Protein AF-A0A1I0TQ57-F1 (afdb_monomer_lite)

Secondary structure (DSSP, 8-state):
---------HHHHHHHHHTTS----EE-TTS-EE--TT-HHHHHHH--

Foldseek 3Di:
DDDPPPPDDPVVVVVCVVVVVDDDFDADPVRHTDADCPDPVSVVVVPD

Structure (mmCIF, N/CA/C/O backbone):
data_AF-A0A1I0TQ57-F1
#
_entry.id   AF-A0A1I0TQ57-F1
#
loop_
_atom_site.group_PDB
_atom_site.id
_atom_site.type_symbol
_atom_site.label_atom_id
_atom_site.label_alt_id
_atom_site.label_comp_id
_atom_site.label_asym_id
_atom_site.label_entity_id
_atom_site.label_seq_id
_atom_site.pdbx_PDB_ins_code
_atom_site.Cartn_x
_atom_site.Cartn_y
_atom_site.Cartn_z
_atom_site.occupancy
_atom_site.B_iso_or_equiv
_atom_site.auth_seq_id
_atom_site.auth_comp_id
_atom_site.auth_asym_id
_atom_site.auth_atom_id
_atom_site.pdbx_PDB_model_num
ATOM 1 N N . MET A 1 1 ? 21.624 11.423 16.306 1.00 41.22 1 MET A N 1
ATOM 2 C CA . MET A 1 1 ? 20.223 11.879 16.348 1.00 41.22 1 MET A CA 1
ATOM 3 C C . MET A 1 1 ? 19.409 10.660 16.728 1.00 41.22 1 MET A C 1
ATOM 5 O O . MET A 1 1 ? 19.419 9.708 15.963 1.00 41.22 1 MET A O 1
ATOM 9 N N . ASP A 1 2 ? 18.838 10.644 17.930 1.00 53.84 2 ASP A N 1
ATOM 10 C CA . ASP A 1 2 ? 17.942 9.577 18.387 1.00 53.84 2 ASP A CA 1
ATOM 11 C C . ASP A 1 2 ? 16.619 9.738 17.638 1.00 53.84 2 ASP A C 1
ATOM 13 O O . ASP A 1 2 ? 15.886 10.703 17.864 1.00 53.84 2 ASP A O 1
ATOM 17 N N . THR A 1 3 ? 16.343 8.862 16.676 1.00 57.53 3 THR A N 1
ATOM 18 C CA . THR A 1 3 ? 15.029 8.832 16.034 1.00 57.53 3 THR A CA 1
ATOM 19 C C . THR A 1 3 ? 14.043 8.293 17.069 1.00 57.53 3 THR A C 1
ATOM 21 O O . THR A 1 3 ? 14.255 7.180 17.554 1.00 57.53 3 THR A O 1
ATOM 24 N N . PRO A 1 4 ? 12.989 9.036 17.449 1.00 55.19 4 PRO A N 1
ATOM 25 C CA . PRO A 1 4 ? 12.030 8.543 18.425 1.00 55.19 4 PRO A CA 1
ATOM 26 C C . PRO A 1 4 ? 11.331 7.311 17.849 1.00 55.19 4 PRO A C 1
ATOM 28 O O . PRO A 1 4 ? 10.537 7.406 16.913 1.00 55.19 4 PRO A O 1
ATOM 31 N N . VAL A 1 5 ? 11.649 6.140 18.400 1.00 64.69 5 VAL A N 1
ATOM 32 C CA . VAL A 1 5 ? 10.947 4.899 18.080 1.00 64.69 5 VAL A CA 1
ATOM 33 C C . VAL A 1 5 ? 9.601 4.966 18.786 1.00 64.69 5 VAL A C 1
ATOM 35 O O . VAL A 1 5 ? 9.485 4.705 19.981 1.00 64.69 5 VAL A O 1
ATOM 38 N N . VAL A 1 6 ? 8.570 5.370 18.050 1.00 65.31 6 VAL A N 1
ATOM 39 C CA . VAL A 1 6 ? 7.195 5.256 18.526 1.00 65.31 6 VAL A CA 1
ATOM 40 C C . VAL A 1 6 ? 6.833 3.775 18.457 1.00 65.31 6 VAL A C 1
ATOM 42 O O . VAL A 1 6 ? 6.559 3.248 17.381 1.00 65.31 6 VAL A O 1
ATOM 45 N N . GLU A 1 7 ? 6.852 3.084 19.599 1.00 62.81 7 GLU A N 1
ATOM 46 C CA . GLU A 1 7 ? 6.291 1.734 19.721 1.00 62.81 7 GLU A CA 1
ATOM 47 C C . GLU A 1 7 ? 4.769 1.797 19.517 1.00 62.81 7 GLU A C 1
ATOM 49 O O . GLU A 1 7 ? 3.969 1.868 20.452 1.00 62.81 7 GLU A O 1
ATOM 54 N N . MET A 1 8 ? 4.344 1.801 18.254 1.00 63.09 8 MET A N 1
ATOM 55 C CA . MET A 1 8 ? 2.946 1.615 17.899 1.00 63.09 8 MET A CA 1
ATOM 56 C C . MET A 1 8 ? 2.564 0.156 18.144 1.00 63.09 8 MET A C 1
ATOM 58 O O . MET A 1 8 ? 3.160 -0.776 17.599 1.00 63.09 8 MET A O 1
ATOM 62 N N . LYS A 1 9 ? 1.521 -0.058 18.951 1.00 70.50 9 LYS A N 1
ATOM 63 C CA . LYS A 1 9 ? 0.914 -1.383 19.113 1.00 70.50 9 LYS A CA 1
ATOM 64 C C . LYS A 1 9 ? 0.470 -1.884 17.738 1.00 70.50 9 LYS A C 1
ATOM 66 O O . LYS A 1 9 ? -0.243 -1.172 17.036 1.00 70.50 9 LYS A O 1
ATOM 71 N N . LYS A 1 10 ? 0.829 -3.122 17.379 1.00 67.75 10 L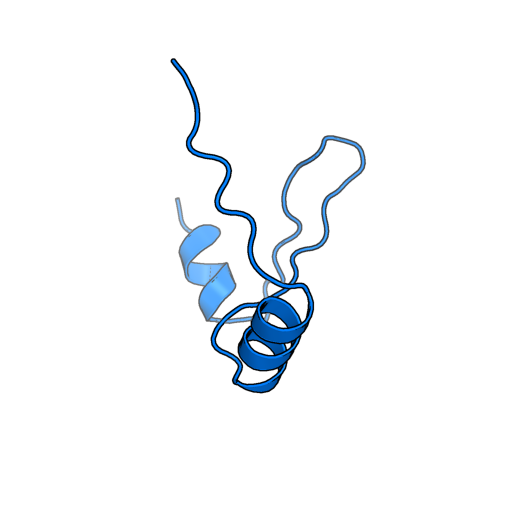YS A N 1
ATOM 72 C CA . LYS A 1 10 ? 0.482 -3.760 16.089 1.00 67.75 10 LYS A CA 1
ATOM 73 C C . LYS A 1 10 ? -1.005 -3.630 15.713 1.00 67.75 10 LYS A C 1
ATOM 75 O O . LYS A 1 10 ? -1.324 -3.528 14.534 1.00 67.75 10 LYS A O 1
ATOM 80 N N . SER A 1 11 ? -1.898 -3.588 16.704 1.00 73.38 11 SER A N 1
ATOM 81 C CA . SER A 1 11 ? -3.339 -3.374 16.513 1.00 73.38 11 SER A CA 1
ATOM 82 C C . SER A 1 11 ? -3.672 -2.025 15.866 1.00 73.38 11 SER A C 1
ATOM 84 O O . SER A 1 11 ? -4.511 -1.978 14.979 1.00 73.38 11 SER A O 1
ATOM 86 N N . CYS A 1 12 ? -2.957 -0.958 16.230 1.00 80.19 12 CYS A N 1
ATOM 87 C CA . CYS A 1 12 ? -3.206 0.394 15.732 1.00 80.19 12 CYS A CA 1
ATOM 88 C C . CYS A 1 12 ? -2.878 0.526 14.237 1.00 80.19 12 CYS A C 1
ATOM 90 O O . CYS A 1 12 ? -3.629 1.147 13.494 1.00 80.19 12 CYS A O 1
ATOM 92 N N . ILE A 1 13 ? -1.800 -0.115 13.768 1.00 79.44 13 ILE A N 1
ATOM 93 C CA . ILE A 1 13 ? -1.451 -0.135 12.337 1.00 79.44 13 ILE A CA 1
ATOM 94 C C . ILE A 1 13 ? -2.546 -0.850 11.539 1.00 79.44 13 ILE A C 1
ATOM 96 O O . ILE A 1 13 ? -2.932 -0.386 10.470 1.00 79.44 13 ILE A O 1
ATOM 100 N N . LYS A 1 14 ? -3.085 -1.950 12.079 1.00 81.44 14 LYS A N 1
ATOM 101 C CA . LYS A 1 14 ? -4.196 -2.669 11.450 1.00 81.44 14 LYS A CA 1
ATOM 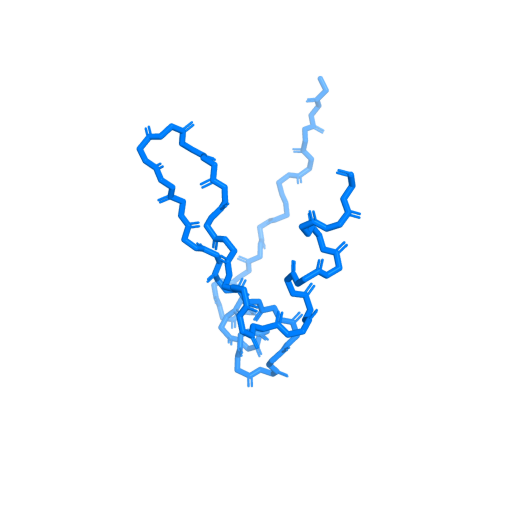102 C C . LYS A 1 14 ? -5.442 -1.789 11.331 1.00 81.44 14 LYS A C 1
ATOM 104 O O . LYS A 1 14 ? -5.984 -1.680 10.240 1.00 81.44 14 LYS A O 1
ATOM 109 N N . GLU A 1 15 ? -5.821 -1.099 12.404 1.00 86.88 15 GLU A N 1
ATOM 110 C CA . GLU A 1 15 ? -6.955 -0.166 12.394 1.00 86.88 15 GLU A CA 1
ATOM 111 C C . GLU A 1 15 ? -6.752 0.985 11.397 1.00 86.88 15 GLU A C 1
ATOM 113 O O . GLU A 1 15 ? -7.686 1.375 10.700 1.00 86.88 15 GLU A O 1
ATOM 118 N N . LEU A 1 16 ? -5.527 1.510 11.279 1.00 85.38 16 LEU A N 1
ATOM 119 C CA . LEU A 1 16 ? -5.205 2.553 10.305 1.00 85.38 16 LEU A CA 1
ATOM 120 C C . LEU A 1 16 ? -5.356 2.050 8.864 1.00 85.38 16 LEU A C 1
ATOM 122 O O . LEU A 1 16 ? -5.960 2.756 8.052 1.00 85.38 16 LEU A O 1
ATOM 126 N N . MET A 1 17 ? -4.882 0.835 8.566 1.00 84.00 17 MET A N 1
ATOM 127 C CA . MET A 1 17 ? -5.079 0.199 7.258 1.00 84.00 17 MET A CA 1
ATOM 128 C C . MET A 1 17 ? -6.568 -0.046 6.973 1.00 84.00 17 MET A C 1
ATOM 130 O O . MET A 1 17 ? -7.047 0.286 5.894 1.00 84.00 17 MET A O 1
ATOM 134 N N . GLU A 1 18 ? -7.326 -0.566 7.946 1.00 87.19 18 GLU A N 1
ATOM 135 C CA . GLU A 1 18 ? -8.775 -0.806 7.817 1.00 87.19 18 GLU A CA 1
ATOM 136 C C . GLU A 1 18 ? -9.563 0.499 7.625 1.00 87.19 18 GLU A C 1
ATOM 138 O O . GLU A 1 18 ? -10.581 0.517 6.936 1.00 87.19 18 GLU A O 1
ATOM 143 N N . SER A 1 19 ? -9.080 1.607 8.192 1.00 88.56 19 SER A N 1
ATOM 144 C CA . SER A 1 19 ? -9.685 2.931 8.027 1.00 88.56 19 SER A CA 1
ATOM 145 C C . SER A 1 19 ? -9.382 3.606 6.683 1.00 88.56 19 SER A C 1
ATOM 147 O O . SER A 1 19 ? -9.930 4.676 6.422 1.00 88.56 19 SER A O 1
ATOM 149 N N . GLY A 1 20 ? -8.495 3.033 5.859 1.00 81.81 20 GLY A N 1
ATOM 150 C CA . GLY A 1 20 ? -8.058 3.623 4.588 1.00 81.81 20 GLY A CA 1
ATOM 151 C C . GLY A 1 20 ? -7.199 4.884 4.737 1.00 81.81 20 GLY A C 1
ATOM 152 O O . GLY A 1 20 ? -6.986 5.596 3.765 1.00 81.81 20 GLY A O 1
ATOM 153 N N . LYS A 1 21 ? -6.717 5.188 5.950 1.00 83.06 21 LYS A N 1
ATOM 154 C CA . LYS A 1 21 ? -5.866 6.363 6.221 1.00 83.06 21 LYS A CA 1
ATOM 155 C C . LYS A 1 21 ? -4.402 6.149 5.858 1.00 83.06 21 LYS A C 1
ATOM 157 O O . LYS A 1 21 ? -3.647 7.113 5.802 1.00 83.06 21 LYS A O 1
ATOM 162 N N . VAL A 1 22 ? -3.993 4.893 5.715 1.00 83.69 22 VAL A N 1
ATOM 163 C CA . VAL A 1 22 ? -2.634 4.503 5.347 1.00 83.69 22 VAL A CA 1
ATOM 164 C C . VAL A 1 22 ? -2.708 3.361 4.349 1.00 83.69 22 VAL A C 1
ATOM 166 O O . VAL A 1 22 ? -3.602 2.515 4.431 1.00 83.69 22 VAL A O 1
ATOM 169 N N . GLU A 1 23 ? -1.736 3.313 3.452 1.00 82.94 23 GLU A N 1
ATOM 170 C CA . GLU A 1 23 ? -1.578 2.239 2.483 1.00 82.94 23 GLU A CA 1
ATOM 171 C C . GLU A 1 23 ? -0.211 1.565 2.618 1.00 82.94 23 GLU A C 1
ATOM 173 O O . GLU A 1 23 ? 0.733 2.117 3.190 1.00 82.94 23 GLU A O 1
ATOM 178 N N . LEU A 1 24 ? -0.118 0.338 2.109 1.00 84.88 24 LEU A N 1
ATOM 179 C CA . LEU A 1 24 ? 1.134 -0.403 2.0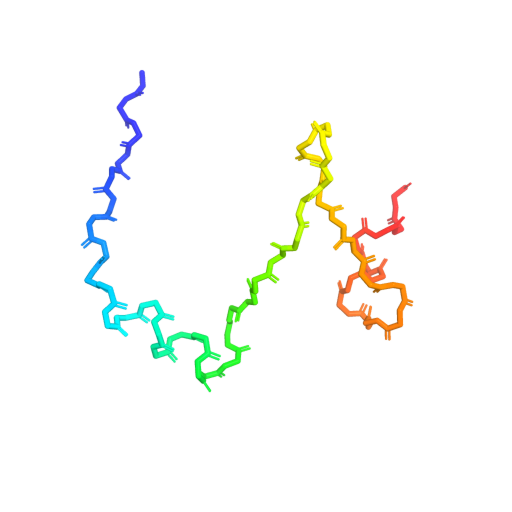48 1.00 84.88 24 LEU A CA 1
ATOM 180 C C . LEU A 1 24 ? 1.711 -0.305 0.641 1.00 84.88 24 LEU A C 1
ATOM 182 O O . LEU A 1 24 ? 1.191 -0.915 -0.295 1.00 84.88 24 LEU A O 1
ATOM 186 N N . PHE A 1 25 ? 2.837 0.387 0.525 1.00 88.69 25 PHE A N 1
ATOM 187 C CA . PHE A 1 25 ? 3.604 0.428 -0.709 1.00 88.69 25 PHE A CA 1
ATOM 188 C C . PHE A 1 25 ? 4.438 -0.840 -0.896 1.00 88.69 25 PHE A C 1
ATOM 190 O O . PHE A 1 25 ? 4.985 -1.406 0.055 1.00 88.69 25 PHE A O 1
ATOM 197 N N . LYS A 1 26 ? 4.570 -1.267 -2.153 1.00 88.81 26 LYS A N 1
ATOM 198 C CA . LYS A 1 26 ? 5.571 -2.259 -2.553 1.00 88.81 26 LYS A CA 1
ATOM 199 C C . LYS A 1 26 ? 6.869 -1.544 -2.902 1.00 88.81 26 LYS A C 1
ATOM 201 O O . LYS A 1 26 ? 6.836 -0.413 -3.378 1.00 88.81 26 LYS A O 1
ATOM 206 N N . VAL A 1 27 ? 7.991 -2.219 -2.689 1.00 93.00 27 VAL A N 1
ATOM 207 C CA . VAL A 1 27 ? 9.315 -1.732 -3.083 1.00 93.00 27 VAL A CA 1
ATOM 208 C C . VAL A 1 27 ? 9.954 -2.698 -4.073 1.00 93.00 27 VAL A C 1
ATOM 210 O O . VAL A 1 27 ? 9.665 -3.896 -4.023 1.00 93.00 27 VAL A O 1
ATOM 213 N N . ASP A 1 28 ? 10.773 -2.178 -4.984 1.00 91.50 28 ASP A N 1
ATOM 214 C CA . ASP A 1 28 ? 11.592 -2.989 -5.888 1.00 91.50 28 ASP A CA 1
ATOM 215 C C . ASP A 1 28 ? 12.889 -3.480 -5.213 1.00 91.50 28 ASP A C 1
ATOM 217 O O . ASP A 1 28 ? 13.168 -3.170 -4.051 1.00 91.50 28 ASP A O 1
ATOM 221 N N . ASP A 1 29 ? 13.688 -4.264 -5.943 1.00 94.06 29 ASP A N 1
ATOM 222 C CA . ASP A 1 29 ? 14.972 -4.798 -5.467 1.00 94.06 29 ASP A CA 1
ATOM 223 C C . ASP A 1 29 ? 16.029 -3.708 -5.190 1.00 94.06 29 ASP A C 1
ATOM 225 O O . ASP A 1 29 ? 17.018 -3.966 -4.502 1.00 94.06 29 ASP A O 1
ATOM 229 N N . GLU A 1 30 ? 15.829 -2.485 -5.691 1.00 93.31 30 GLU A N 1
ATOM 230 C CA . GLU A 1 30 ? 16.668 -1.316 -5.401 1.00 93.31 30 GLU A CA 1
ATOM 231 C C . GLU A 1 30 ? 16.152 -0.507 -4.194 1.00 93.31 30 GLU A C 1
ATOM 233 O O . GLU A 1 30 ? 16.783 0.471 -3.786 1.00 93.31 30 GLU A O 1
ATOM 238 N N . GLY A 1 31 ? 15.021 -0.906 -3.603 1.00 89.75 31 GLY A N 1
ATOM 239 C CA . GLY A 1 31 ? 14.372 -0.221 -2.488 1.00 89.75 31 GLY A CA 1
ATOM 240 C C . GLY A 1 31 ? 13.524 0.986 -2.894 1.00 89.75 31 GLY A C 1
ATOM 241 O O . GLY A 1 31 ? 13.138 1.768 -2.022 1.00 89.75 31 GLY A O 1
ATOM 242 N N . LYS A 1 32 ? 13.220 1.167 -4.186 1.00 89.00 32 LYS A N 1
ATOM 243 C CA . LYS A 1 32 ? 12.354 2.255 -4.660 1.00 89.00 32 LYS A CA 1
ATOM 244 C C . LYS A 1 32 ? 10.892 1.867 -4.499 1.00 89.00 32 LYS A C 1
ATOM 246 O O . LYS A 1 32 ? 10.507 0.720 -4.719 1.00 89.00 32 LYS A O 1
ATOM 251 N N . VAL A 1 33 ? 10.069 2.842 -4.124 1.00 90.50 33 VAL A N 1
ATOM 252 C CA . VAL A 1 33 ? 8.619 2.668 -4.000 1.00 90.50 33 VAL A CA 1
ATOM 253 C C . VAL A 1 33 ? 8.005 2.456 -5.383 1.00 90.50 33 VAL A C 1
ATOM 255 O O . VAL A 1 33 ? 8.209 3.252 -6.296 1.00 90.50 33 VAL A O 1
ATOM 258 N N . ILE A 1 34 ? 7.224 1.389 -5.521 1.00 90.31 34 ILE A N 1
ATOM 259 C CA . ILE A 1 34 ? 6.475 1.075 -6.735 1.00 90.31 34 ILE A CA 1
ATOM 260 C C . ILE A 1 34 ? 5.1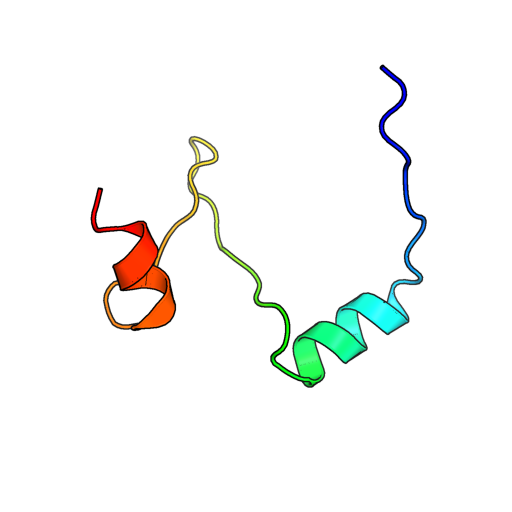14 1.762 -6.635 1.00 90.31 34 ILE A C 1
ATOM 262 O O . ILE A 1 34 ? 4.256 1.356 -5.848 1.00 90.31 34 ILE A O 1
ATOM 266 N N . LEU A 1 35 ? 4.924 2.798 -7.447 1.00 89.31 35 LEU A N 1
ATOM 267 C CA . LEU A 1 35 ? 3.680 3.555 -7.528 1.00 89.31 35 LEU A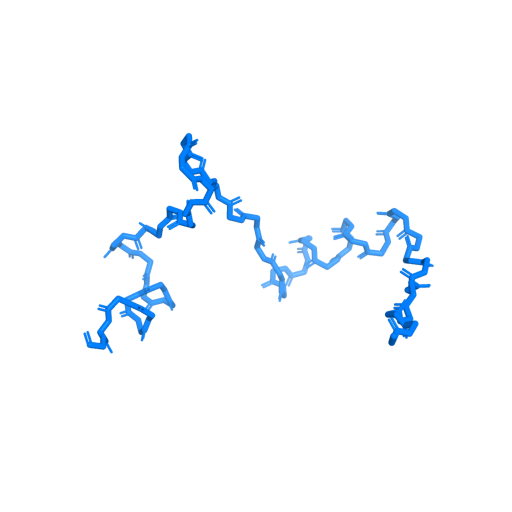 CA 1
ATOM 268 C C . LEU A 1 35 ? 2.745 2.974 -8.602 1.00 89.31 35 LEU A C 1
ATOM 270 O O . LEU A 1 35 ? 3.199 2.588 -9.679 1.00 89.31 35 LEU A O 1
ATOM 274 N N . ASP A 1 36 ? 1.438 2.914 -8.324 1.00 86.69 36 ASP A N 1
ATOM 275 C CA . ASP A 1 36 ? 0.427 2.509 -9.300 1.00 86.69 36 ASP A CA 1
ATOM 276 C C . ASP A 1 36 ? 0.006 3.719 -10.156 1.00 86.69 36 ASP A C 1
ATOM 278 O O . ASP A 1 36 ? -0.608 4.652 -9.637 1.00 86.69 36 ASP A O 1
ATOM 282 N N . PRO A 1 37 ? 0.272 3.727 -11.474 1.00 84.00 37 PRO A N 1
ATOM 283 C CA . PRO A 1 37 ? -0.060 4.854 -12.346 1.00 84.00 37 PRO A CA 1
ATOM 284 C C . PRO A 1 37 ? -1.568 5.015 -12.602 1.00 84.00 37 PRO A C 1
ATOM 286 O O . PRO A 1 37 ? -1.983 5.980 -13.249 1.00 84.00 37 PRO A O 1
ATOM 289 N N . ASN A 1 38 ? -2.405 4.080 -12.155 1.00 86.94 38 ASN A N 1
ATOM 290 C CA . ASN A 1 38 ? -3.863 4.184 -12.193 1.00 86.94 38 ASN A CA 1
ATOM 291 C C . ASN A 1 38 ? -4.437 4.728 -10.881 1.00 86.94 38 ASN A C 1
ATOM 293 O O . ASN A 1 38 ? -5.607 5.109 -10.868 1.00 86.94 38 ASN A O 1
ATOM 297 N N . ASN A 1 39 ? -3.641 4.788 -9.806 1.00 84.69 39 ASN A N 1
ATOM 298 C CA . ASN A 1 39 ? -4.049 5.430 -8.565 1.00 84.69 39 ASN A CA 1
ATOM 299 C C . ASN A 1 39 ? -3.837 6.956 -8.686 1.00 84.69 39 ASN A C 1
ATOM 301 O O . ASN A 1 39 ? -2.698 7.388 -8.879 1.00 84.69 39 ASN A O 1
ATOM 305 N N . PRO A 1 40 ? -4.898 7.786 -8.606 1.00 85.19 40 PRO A N 1
ATOM 306 C CA . PRO A 1 40 ? -4.766 9.240 -8.684 1.00 85.19 40 PRO A CA 1
ATOM 307 C C . PRO A 1 40 ? -3.832 9.818 -7.613 1.00 85.19 40 PRO A C 1
ATOM 309 O O . PRO A 1 40 ? -3.053 10.704 -7.945 1.00 85.19 40 PRO A O 1
ATOM 312 N N . ASP A 1 41 ? -3.833 9.276 -6.391 1.00 82.62 41 ASP A N 1
ATOM 313 C CA . ASP A 1 41 ? -2.975 9.765 -5.299 1.00 82.62 41 ASP A CA 1
ATOM 314 C C . ASP A 1 41 ? -1.482 9.529 -5.594 1.00 82.62 41 ASP A C 1
ATOM 316 O O . ASP A 1 41 ? -0.617 10.317 -5.223 1.00 82.62 41 ASP A O 1
ATOM 320 N N . HIS A 1 42 ? -1.159 8.462 -6.329 1.00 87.88 42 HIS A N 1
ATOM 321 C CA . HIS A 1 42 ? 0.220 8.148 -6.707 1.00 87.88 42 HIS A CA 1
ATOM 322 C C . HIS A 1 42 ? 0.693 8.979 -7.898 1.00 87.88 42 HIS A C 1
ATOM 324 O O . HIS A 1 42 ? 1.893 9.200 -8.050 1.00 87.88 42 HIS A O 1
ATOM 330 N N . ARG A 1 43 ? -0.229 9.425 -8.762 1.00 83.00 43 ARG A N 1
ATOM 331 C CA . ARG A 1 43 ? 0.109 10.290 -9.900 1.00 83.00 43 ARG A CA 1
ATOM 332 C C . ARG A 1 43 ? 0.683 11.615 -9.436 1.00 83.00 43 ARG A C 1
ATOM 334 O O . ARG A 1 43 ? 1.663 12.057 -10.023 1.00 83.00 43 ARG A O 1
ATOM 341 N N . GLU A 1 44 ? 0.149 12.174 -8.351 1.00 81.00 44 GLU A N 1
ATOM 342 C CA . GLU A 1 44 ? 0.684 13.403 -7.755 1.00 81.00 44 GLU A CA 1
ATOM 343 C C . GLU A 1 44 ? 2.158 13.267 -7.347 1.00 81.00 44 GLU A C 1
ATOM 345 O O . GLU A 1 44 ? 2.873 14.258 -7.313 1.00 81.00 44 GLU A O 1
ATOM 350 N N . TRP A 1 45 ? 2.633 12.052 -7.056 1.00 78.88 45 TRP A N 1
ATOM 351 C CA . TRP A 1 45 ? 4.031 11.791 -6.689 1.00 78.88 45 TRP A CA 1
ATOM 352 C C . TRP A 1 45 ? 4.905 11.389 -7.884 1.00 78.88 45 TRP A C 1
ATOM 354 O O . TRP A 1 45 ? 6.125 11.332 -7.758 1.00 78.88 45 TRP A O 1
ATOM 364 N N . LEU A 1 46 ? 4.294 11.057 -9.027 1.00 74.31 46 LEU A N 1
ATOM 365 C CA . LEU A 1 46 ? 4.996 10.783 -10.284 1.00 74.31 46 LEU A CA 1
ATOM 366 C C . LEU A 1 46 ? 5.289 12.069 -11.068 1.00 74.31 46 LEU A C 1
ATOM 368 O O . LEU A 1 46 ? 6.217 12.079 -11.875 1.00 74.31 46 LEU A O 1
ATOM 372 N N . GLU A 1 47 ? 4.494 13.122 -10.869 1.00 64.88 47 GLU A N 1
ATOM 373 C CA . GLU A 1 47 ? 4.684 14.432 -11.497 1.00 64.88 47 GLU A CA 1
ATOM 374 C C . GLU A 1 47 ? 5.669 15.302 -10.682 1.00 64.88 47 GLU A C 1
ATOM 376 O O . GLU A 1 47 ? 5.257 16.206 -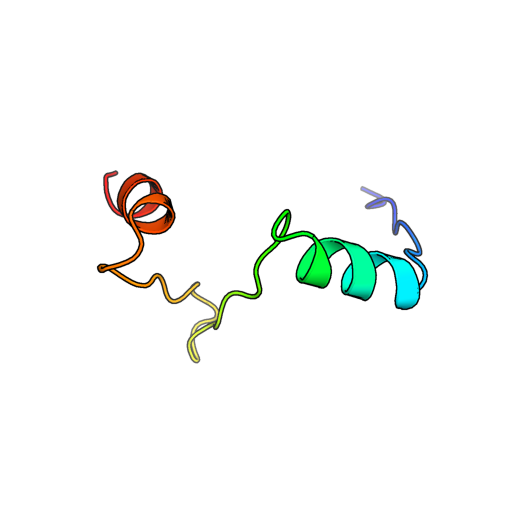9.960 1.00 64.88 47 GLU A O 1
ATOM 381 N N . GLU A 1 48 ? 6.978 15.043 -10.827 1.00 56.00 48 GLU A N 1
ATOM 382 C CA . GLU A 1 48 ? 8.081 15.996 -10.552 1.00 56.00 48 GLU A CA 1
ATOM 383 C C . GLU A 1 48 ? 9.039 16.107 -11.751 1.00 56.00 48 GLU A C 1
ATOM 385 O O . GLU A 1 48 ? 9.482 15.056 -12.276 1.00 56.00 48 GLU A O 1
#

Sequence (48 aa):
MDTPVVEMKKSCIKELMESGKVELFKVDDEGKVILDPNNPDHREWLEE

Organism: NCBI:txid186116

pLDDT: mean 79.15, std 12.29, range [41.22, 94.06]

Radius of gyration: 14.18 Å; chains: 1; bounding box: 30×21×32 Å